Protein AF-A0A379GIV9-F1 (afdb_monomer_lite)

Foldseek 3Di:
DVVPVPDPPPCVVQCVPADPLSDPDDFQPVVDPDRNVRNVVVLVVVVVVVVDDPPDEDEDECCDSVVSVVVPPHYDYDHPDD

pLDDT: mean 81.27, std 17.17, range [41.69, 98.19]

Radius of gyration: 15.24 Å; chains: 1; bounding box: 47×27×29 Å

Structure (mmCIF, N/CA/C/O backbone):
data_AF-A0A379GIV9-F1
#
_entry.id   AF-A0A379GIV9-F1
#
loop_
_atom_site.group_PDB
_atom_site.id
_atom_site.type_symbol
_atom_site.label_atom_id
_atom_site.label_alt_id
_atom_site.label_comp_id
_atom_site.label_asym_id
_atom_site.label_entity_id
_atom_site.label_seq_id
_atom_site.pdbx_PDB_ins_code
_atom_site.Cartn_x
_atom_site.Cartn_y
_atom_site.Cartn_z
_atom_site.occupancy
_atom_site.B_iso_or_equiv
_atom_site.auth_seq_id
_atom_site.auth_comp_id
_atom_site.auth_asym_id
_atom_site.auth_atom_id
_atom_site.pdbx_PDB_model_num
ATOM 1 N N . MET A 1 1 ? 30.710 12.605 3.999 1.00 43.28 1 MET A N 1
ATOM 2 C CA . MET A 1 1 ? 29.329 12.397 4.491 1.00 43.28 1 MET A CA 1
ATOM 3 C C . MET A 1 1 ? 28.683 11.375 3.568 1.00 43.28 1 MET A C 1
ATOM 5 O O . MET A 1 1 ? 28.347 11.721 2.447 1.00 43.28 1 MET A O 1
ATOM 9 N N . VAL A 1 2 ? 28.609 10.113 3.991 1.00 48.78 2 VAL A N 1
ATOM 10 C CA . VAL A 1 2 ? 28.294 8.960 3.118 1.00 48.78 2 VAL A CA 1
ATOM 11 C C . VAL A 1 2 ? 26.840 8.970 2.604 1.00 48.78 2 VAL A C 1
ATOM 13 O O . VAL A 1 2 ? 26.538 8.332 1.610 1.00 48.78 2 VAL A O 1
ATOM 16 N N . GLY A 1 3 ? 25.942 9.756 3.210 1.00 48.28 3 GLY A N 1
ATOM 17 C CA . GLY A 1 3 ? 24.544 9.864 2.766 1.00 48.28 3 GLY A CA 1
ATOM 18 C C . GLY A 1 3 ? 24.299 10.757 1.543 1.00 48.28 3 GLY A C 1
ATOM 19 O O . GLY A 1 3 ? 23.242 10.647 0.937 1.00 48.28 3 GLY A O 1
ATOM 20 N N . LYS A 1 4 ? 25.249 11.629 1.165 1.00 45.88 4 LYS A N 1
ATOM 21 C CA . LYS A 1 4 ? 25.025 12.656 0.127 1.00 45.88 4 LYS A CA 1
ATOM 22 C C . LYS A 1 4 ? 25.320 12.194 -1.304 1.00 45.88 4 LYS A C 1
ATOM 24 O O . LYS A 1 4 ? 24.854 12.827 -2.233 1.00 45.88 4 LYS A O 1
ATOM 29 N N . GLU A 1 5 ? 26.064 11.101 -1.476 1.00 52.44 5 GLU A N 1
ATOM 30 C CA . GLU A 1 5 ? 26.339 10.514 -2.801 1.00 52.44 5 GLU A CA 1
ATOM 31 C C . GLU A 1 5 ? 25.478 9.274 -3.103 1.00 52.44 5 GLU A C 1
ATOM 33 O O . GLU A 1 5 ? 25.531 8.748 -4.209 1.00 52.44 5 GLU A O 1
ATOM 38 N N . HIS A 1 6 ? 24.662 8.808 -2.147 1.00 56.22 6 HIS A N 1
ATOM 39 C CA . HIS A 1 6 ? 23.969 7.517 -2.244 1.00 56.22 6 HIS A CA 1
ATOM 40 C C . HIS A 1 6 ? 22.452 7.579 -2.508 1.00 56.22 6 HIS A C 1
ATOM 42 O O . HIS A 1 6 ? 21.882 6.528 -2.787 1.00 56.22 6 HIS A O 1
ATOM 48 N N . TYR A 1 7 ? 21.793 8.749 -2.464 1.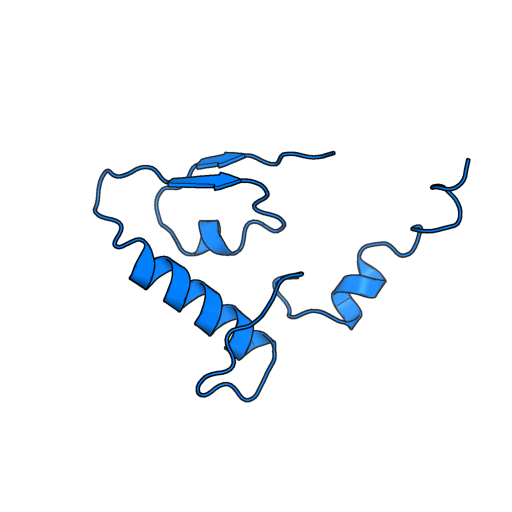00 52.91 7 TYR A N 1
ATOM 49 C CA . TYR A 1 7 ? 20.319 8.828 -2.557 1.00 52.91 7 TYR A CA 1
ATOM 50 C C . TYR A 1 7 ? 19.744 10.075 -3.262 1.00 52.91 7 TYR A C 1
ATOM 52 O O . TYR A 1 7 ? 18.618 10.463 -2.975 1.00 52.91 7 TYR A O 1
ATOM 60 N N . ASP A 1 8 ? 20.445 10.677 -4.229 1.00 55.31 8 ASP A N 1
ATOM 61 C CA . ASP A 1 8 ? 19.850 11.732 -5.086 1.00 55.31 8 ASP A CA 1
ATOM 62 C C . ASP A 1 8 ? 19.009 11.166 -6.256 1.00 55.31 8 ASP A C 1
ATOM 64 O O . ASP A 1 8 ? 18.651 11.869 -7.199 1.00 55.31 8 ASP A O 1
ATOM 68 N N . LEU A 1 9 ? 18.643 9.883 -6.197 1.00 58.25 9 LEU A N 1
ATOM 69 C CA . LEU A 1 9 ? 17.556 9.329 -7.000 1.00 58.25 9 LEU A CA 1
ATOM 70 C C . LEU A 1 9 ? 16.256 9.681 -6.277 1.00 58.25 9 LEU A C 1
ATOM 72 O O . LEU A 1 9 ? 15.815 8.951 -5.392 1.00 58.25 9 LEU A O 1
ATOM 76 N N . GLY A 1 10 ? 15.698 10.849 -6.598 1.00 68.38 10 GLY A N 1
ATOM 77 C CA . GLY A 1 10 ? 14.417 11.305 -6.061 1.00 68.38 10 GLY A CA 1
ATOM 78 C C . GLY A 1 10 ? 13.250 10.373 -6.421 1.00 68.38 10 GLY A C 1
ATOM 79 O O . GLY A 1 10 ? 13.420 9.212 -6.795 1.00 68.38 10 GLY A O 1
ATOM 80 N N . ASN A 1 11 ? 12.023 10.889 -6.358 1.00 75.81 11 ASN A N 1
ATOM 81 C CA . ASN A 1 11 ? 10.827 10.090 -6.647 1.00 75.81 11 ASN A CA 1
ATOM 82 C C . ASN A 1 11 ? 10.809 9.460 -8.049 1.00 75.81 11 ASN A C 1
ATOM 84 O O . ASN A 1 11 ? 10.073 8.499 -8.245 1.00 75.81 11 ASN A O 1
ATOM 88 N N . ASP A 1 12 ? 11.612 9.937 -8.998 1.00 84.56 12 ASP A N 1
ATOM 89 C CA . ASP A 1 12 ? 11.676 9.409 -10.365 1.00 84.56 12 ASP A CA 1
ATOM 90 C C . ASP A 1 12 ? 12.031 7.917 -10.404 1.00 84.56 12 ASP A C 1
ATOM 92 O O . ASP A 1 12 ? 11.394 7.148 -11.123 1.00 84.56 12 ASP A O 1
ATOM 96 N N . LEU A 1 13 ? 12.989 7.479 -9.577 1.00 85.44 13 LEU A N 1
ATOM 97 C CA . LEU A 1 13 ? 13.356 6.063 -9.489 1.00 85.44 13 LEU A CA 1
ATOM 98 C C . LEU A 1 13 ? 12.188 5.221 -8.970 1.00 85.44 13 LEU A C 1
ATOM 100 O O . LEU A 1 13 ? 11.878 4.164 -9.515 1.00 85.44 13 LEU A O 1
ATOM 104 N N . PHE A 1 14 ? 11.540 5.695 -7.908 1.00 87.62 14 PHE A N 1
ATOM 105 C CA . PHE A 1 14 ? 10.423 4.990 -7.292 1.00 87.62 14 PHE A CA 1
ATOM 106 C C . PHE A 1 14 ? 9.209 4.954 -8.221 1.00 87.62 14 PHE A C 1
ATOM 108 O O . PHE A 1 14 ? 8.584 3.910 -8.355 1.00 87.62 14 PHE A O 1
ATOM 115 N N . THR A 1 15 ? 8.931 6.045 -8.931 1.00 89.19 15 THR A N 1
ATOM 116 C CA . THR A 1 15 ? 7.817 6.138 -9.887 1.00 89.19 15 THR A CA 1
ATOM 117 C C . THR A 1 15 ? 8.030 5.213 -11.087 1.00 89.19 15 THR A C 1
ATOM 119 O O . THR A 1 15 ? 7.069 4.694 -11.640 1.00 89.19 15 THR A O 1
ATOM 122 N N . ALA A 1 16 ? 9.283 4.955 -11.475 1.00 90.75 16 ALA A N 1
ATOM 123 C CA . ALA A 1 16 ? 9.605 4.009 -12.542 1.00 90.75 16 ALA A CA 1
ATOM 124 C C . ALA A 1 16 ? 9.485 2.527 -12.126 1.00 90.75 16 ALA A C 1
ATOM 126 O O . ALA A 1 16 ? 9.383 1.663 -12.996 1.00 90.75 16 ALA A O 1
ATOM 127 N N . MET A 1 17 ? 9.537 2.219 -10.824 1.00 90.81 17 MET A N 1
ATOM 128 C CA . MET A 1 17 ? 9.587 0.843 -10.303 1.00 90.81 17 MET A CA 1
ATOM 129 C C . MET A 1 17 ? 8.293 0.396 -9.611 1.00 90.81 17 MET A C 1
ATOM 131 O O . MET A 1 17 ? 7.978 -0.795 -9.612 1.00 90.81 17 MET A O 1
ATOM 135 N N . LEU A 1 18 ? 7.594 1.318 -8.954 1.00 94.25 18 LEU A N 1
ATOM 136 C CA . LEU A 1 18 ? 6.450 1.019 -8.097 1.00 94.25 18 LEU A CA 1
ATOM 137 C C . LEU A 1 18 ? 5.124 1.110 -8.853 1.00 94.25 18 LEU A C 1
ATOM 139 O O . LEU A 1 18 ? 5.052 1.523 -10.007 1.00 94.25 18 LEU A O 1
ATOM 143 N N . ASP A 1 19 ? 4.060 0.697 -8.173 1.00 93.44 19 ASP A N 1
ATOM 144 C CA . ASP A 1 19 ? 2.697 0.927 -8.629 1.00 93.44 19 ASP A CA 1
ATOM 145 C C . ASP A 1 19 ? 2.332 2.430 -8.566 1.00 93.44 19 ASP A C 1
ATOM 147 O O . ASP A 1 19 ? 3.024 3.206 -7.895 1.00 93.44 19 ASP A O 1
ATOM 151 N N . PRO A 1 20 ? 1.226 2.860 -9.202 1.00 93.12 20 PRO A N 1
ATOM 152 C CA . PRO A 1 20 ? 0.808 4.266 -9.225 1.00 93.12 20 PRO A CA 1
ATOM 153 C C . PRO A 1 20 ? 0.584 4.907 -7.845 1.00 93.12 20 PRO A C 1
ATOM 155 O O . PRO A 1 20 ? 0.600 6.134 -7.735 1.00 93.12 20 PRO A O 1
ATOM 158 N N . TYR A 1 21 ? 0.387 4.107 -6.791 1.00 91.00 21 TYR A N 1
ATOM 159 C CA . TYR A 1 21 ? 0.219 4.581 -5.415 1.00 91.00 21 TYR A CA 1
ATOM 160 C C . TYR A 1 21 ? 1.528 4.573 -4.611 1.00 91.00 21 TYR A C 1
ATOM 162 O O . TYR A 1 21 ? 1.517 4.830 -3.404 1.00 91.00 21 TYR A O 1
ATOM 170 N N . MET A 1 22 ? 2.661 4.315 -5.273 1.00 93.00 22 MET A N 1
ATOM 171 C CA . MET A 1 22 ? 4.014 4.409 -4.721 1.00 93.00 22 MET A CA 1
ATOM 172 C C . MET A 1 22 ? 4.239 3.487 -3.512 1.00 93.00 22 MET A C 1
ATOM 174 O O . MET A 1 22 ? 4.999 3.809 -2.592 1.00 93.00 22 MET A O 1
ATOM 178 N N . GLN A 1 23 ? 3.587 2.323 -3.469 1.00 92.38 23 GLN A N 1
ATOM 179 C CA . GLN A 1 23 ? 3.638 1.447 -2.303 1.00 92.38 23 GLN A CA 1
ATOM 180 C C . GLN A 1 23 ? 4.958 0.677 -2.248 1.00 92.38 23 GLN A C 1
ATOM 182 O O . GLN A 1 23 ? 5.083 -0.432 -2.763 1.00 92.38 23 GLN A O 1
ATOM 187 N N . TYR A 1 24 ? 5.941 1.217 -1.526 1.00 93.38 24 TYR A N 1
ATOM 188 C CA . TYR A 1 24 ? 7.218 0.535 -1.314 1.00 93.38 24 TYR A CA 1
ATOM 189 C C . TYR A 1 24 ? 7.158 -0.470 -0.153 1.00 93.38 24 TYR A C 1
ATOM 191 O O . TYR A 1 24 ? 7.759 -0.302 0.905 1.00 93.38 24 TYR A O 1
ATOM 199 N N . SER A 1 25 ? 6.351 -1.512 -0.341 1.00 92.75 25 SER A N 1
ATOM 200 C CA . SER A 1 25 ? 6.162 -2.628 0.594 1.00 92.75 25 SER A CA 1
ATOM 201 C C . SER A 1 25 ? 5.797 -3.894 -0.186 1.00 92.75 25 SER A C 1
ATOM 203 O O . SER A 1 25 ? 5.619 -3.839 -1.404 1.00 92.75 25 SER A O 1
ATOM 205 N N . CYS A 1 26 ? 5.678 -5.040 0.492 1.00 96.12 26 CYS A N 1
ATOM 206 C CA . CYS A 1 26 ? 5.245 -6.278 -0.159 1.00 96.12 26 CYS A CA 1
A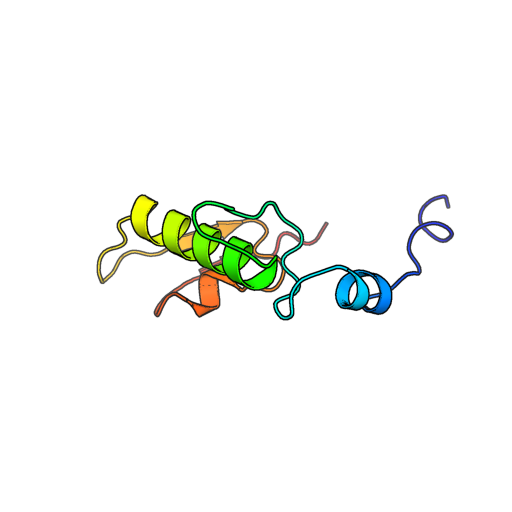TOM 207 C C . CYS A 1 26 ? 3.861 -6.127 -0.818 1.00 96.12 26 CYS A C 1
ATOM 209 O O . CYS A 1 26 ? 3.071 -5.294 -0.392 1.00 96.12 26 CYS A O 1
ATOM 211 N N . GLY A 1 27 ? 3.567 -6.954 -1.825 1.00 96.44 27 GLY A N 1
ATOM 212 C CA . GLY A 1 27 ? 2.226 -7.134 -2.396 1.00 96.44 27 GLY A CA 1
ATOM 213 C C . GLY A 1 27 ? 1.640 -8.499 -2.020 1.00 96.44 27 GLY A C 1
ATOM 214 O O . GLY A 1 27 ? 2.382 -9.425 -1.679 1.00 96.44 27 GLY A O 1
ATOM 215 N N . TYR A 1 28 ? 0.314 -8.643 -2.087 1.00 98.12 28 TYR A N 1
ATOM 216 C CA . TYR A 1 28 ? -0.380 -9.915 -1.870 1.00 98.12 28 TYR A CA 1
ATOM 217 C C . TYR A 1 28 ? -0.865 -10.487 -3.206 1.00 98.12 28 TYR A C 1
ATOM 219 O O . TYR A 1 28 ? -1.831 -10.014 -3.790 1.00 98.12 28 TYR A O 1
ATOM 227 N N . TRP A 1 29 ? -0.184 -11.529 -3.681 1.00 98.19 29 TRP A N 1
ATOM 228 C CA . TRP A 1 29 ? -0.278 -12.007 -5.066 1.00 98.19 29 TRP A CA 1
ATOM 229 C C . TRP A 1 29 ? -1.386 -13.022 -5.347 1.00 98.19 29 TRP A C 1
ATOM 231 O O . TRP A 1 29 ? -1.475 -13.548 -6.455 1.00 98.19 29 TRP A O 1
ATOM 241 N N . LYS A 1 30 ? -2.223 -13.342 -4.356 1.00 97.88 30 LYS A N 1
ATOM 242 C CA . LYS A 1 30 ? -3.332 -14.265 -4.590 1.00 97.88 30 LYS A CA 1
ATOM 243 C C . LYS A 1 30 ? -4.277 -13.641 -5.620 1.00 97.88 30 LYS A C 1
ATOM 245 O O . LYS A 1 30 ? -4.791 -12.553 -5.378 1.00 97.88 30 LYS A O 1
ATOM 250 N N . ASP A 1 31 ? -4.473 -14.346 -6.731 1.00 97.69 31 ASP A N 1
ATOM 251 C CA . ASP A 1 31 ? -5.333 -13.945 -7.849 1.00 97.69 31 ASP A CA 1
ATOM 252 C C . ASP A 1 31 ? -4.959 -12.574 -8.458 1.00 97.69 31 ASP A C 1
ATOM 254 O O . ASP A 1 31 ? -5.820 -11.870 -8.976 1.00 97.69 31 ASP A O 1
ATOM 258 N N . ALA A 1 32 ? -3.679 -12.183 -8.386 1.00 97.94 32 ALA A N 1
ATOM 259 C CA . ALA A 1 32 ? -3.162 -10.945 -8.970 1.00 97.94 32 ALA A CA 1
ATOM 260 C C . ALA A 1 32 ? -2.221 -11.234 -10.147 1.00 97.94 32 ALA A C 1
ATOM 262 O O . ALA A 1 32 ? -1.354 -12.105 -10.063 1.00 97.94 32 ALA A O 1
ATOM 263 N N . ASP A 1 33 ? -2.357 -10.458 -11.217 1.00 97.94 33 ASP A N 1
ATOM 264 C CA . ASP A 1 33 ? -1.540 -10.522 -12.435 1.00 97.94 33 ASP A CA 1
ATOM 265 C C . ASP A 1 33 ? -0.642 -9.285 -12.628 1.00 97.94 33 ASP A C 1
ATOM 267 O O . ASP A 1 33 ? 0.171 -9.230 -13.551 1.00 97.94 33 ASP A O 1
ATOM 271 N N . SER A 1 34 ? -0.754 -8.302 -11.734 1.00 98.06 34 SER A N 1
ATOM 272 C CA . SER A 1 34 ? -0.004 -7.050 -11.764 1.00 98.06 34 SER A CA 1
ATOM 273 C C . SER A 1 34 ? 0.360 -6.583 -10.354 1.00 98.06 34 SER A C 1
ATOM 275 O O . SER A 1 34 ? -0.293 -6.938 -9.368 1.00 98.06 34 SER A O 1
ATOM 277 N N . LEU A 1 35 ? 1.417 -5.767 -10.256 1.00 97.31 35 LEU A N 1
ATOM 278 C CA . LEU A 1 35 ? 1.860 -5.191 -8.984 1.00 97.31 35 LEU A CA 1
ATOM 279 C C . LEU A 1 35 ? 0.758 -4.336 -8.350 1.00 97.31 35 LEU A C 1
ATOM 281 O O . LEU A 1 35 ? 0.506 -4.467 -7.158 1.00 97.31 35 LEU A O 1
ATOM 285 N N . GLU A 1 36 ? 0.080 -3.508 -9.145 1.00 96.50 36 GLU A N 1
ATOM 286 C CA . GLU A 1 36 ? -1.022 -2.664 -8.682 1.00 96.50 36 GLU A CA 1
ATOM 287 C C . GLU A 1 36 ? -2.137 -3.502 -8.038 1.00 96.50 36 GLU A C 1
ATOM 289 O O . GLU A 1 36 ? -2.521 -3.246 -6.895 1.00 96.50 36 GLU A O 1
ATOM 294 N N . VAL A 1 37 ? -2.589 -4.566 -8.712 1.00 97.12 37 VAL A N 1
ATOM 295 C CA . VAL A 1 37 ? -3.616 -5.471 -8.170 1.00 97.12 37 VA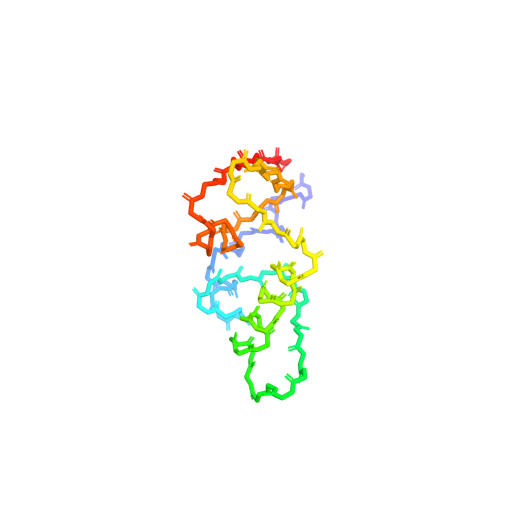L A CA 1
ATOM 296 C C . VAL A 1 37 ? -3.116 -6.172 -6.904 1.00 97.12 37 VAL A C 1
ATOM 298 O O . VAL A 1 37 ? -3.833 -6.230 -5.905 1.00 97.12 37 VAL A O 1
ATOM 301 N N . ALA A 1 38 ? -1.863 -6.637 -6.879 1.00 98.19 38 ALA A N 1
ATOM 302 C CA . ALA A 1 38 ? -1.287 -7.266 -5.689 1.00 98.19 38 ALA A CA 1
ATOM 303 C C . ALA A 1 38 ? -1.208 -6.299 -4.489 1.00 98.19 38 ALA A C 1
ATOM 305 O O . ALA A 1 38 ? -1.401 -6.705 -3.335 1.00 98.19 38 ALA A O 1
ATOM 306 N N . GLN A 1 39 ? -0.937 -5.016 -4.733 1.00 97.31 39 GLN A N 1
ATOM 307 C CA . GLN A 1 39 ? -0.909 -3.990 -3.695 1.00 97.31 39 GLN A CA 1
ATOM 308 C C . GLN A 1 39 ? -2.317 -3.663 -3.171 1.00 97.31 39 GLN A C 1
ATOM 310 O O . GLN A 1 39 ? -2.507 -3.577 -1.952 1.00 97.31 39 GLN A O 1
ATOM 315 N N . GLN A 1 40 ? -3.319 -3.588 -4.053 1.00 95.00 40 GLN A N 1
ATOM 316 C CA . GLN A 1 40 ? -4.730 -3.434 -3.673 1.00 95.00 40 GLN A CA 1
ATOM 317 C C . GLN A 1 40 ? -5.239 -4.639 -2.865 1.00 95.00 40 GLN A C 1
ATOM 319 O O . GLN A 1 40 ? -5.861 -4.471 -1.816 1.00 95.00 40 GLN A O 1
ATOM 324 N N . HIS A 1 41 ? -4.912 -5.865 -3.281 1.00 96.44 41 HIS A N 1
ATOM 325 C CA . HIS A 1 41 ? -5.293 -7.081 -2.558 1.00 96.44 41 HIS A CA 1
ATOM 326 C C . HIS A 1 41 ? -4.683 -7.143 -1.152 1.00 96.44 41 HIS A C 1
ATOM 328 O O . HIS A 1 41 ? -5.339 -7.576 -0.202 1.00 96.44 41 HIS A O 1
ATOM 334 N N . LYS A 1 42 ? -3.433 -6.693 -0.986 1.00 97.00 42 LYS A N 1
ATOM 335 C CA . LYS A 1 42 ? -2.800 -6.579 0.339 1.00 97.00 42 LYS A CA 1
ATOM 336 C C . LYS A 1 42 ? -3.573 -5.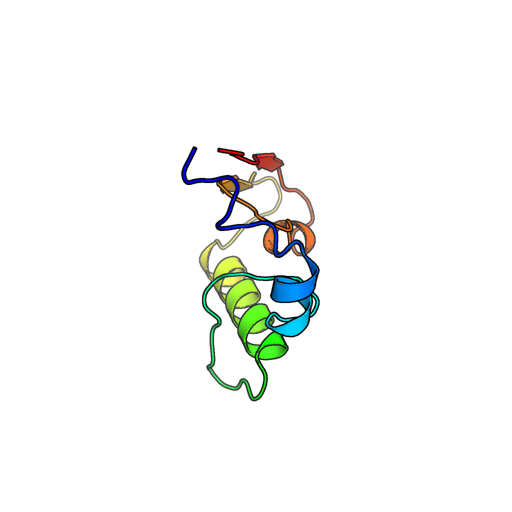612 1.228 1.00 97.00 42 LYS A C 1
ATOM 338 O O . LYS A 1 42 ? -3.822 -5.906 2.394 1.00 97.00 42 LYS A O 1
ATOM 343 N N . LEU A 1 43 ? -3.909 -4.454 0.680 1.00 94.38 43 LEU A N 1
ATOM 344 C CA . LEU A 1 43 ? -4.629 -3.398 1.368 1.00 94.38 43 LEU A CA 1
ATOM 345 C C . LEU A 1 43 ? -6.021 -3.876 1.827 1.00 94.38 43 LEU A C 1
ATOM 347 O O . LEU A 1 43 ? -6.350 -3.749 3.008 1.00 94.38 43 LEU A O 1
ATOM 351 N N . ASP A 1 44 ? -6.781 -4.535 0.951 1.00 93.00 44 ASP A N 1
ATOM 352 C CA . ASP A 1 44 ? -8.048 -5.191 1.305 1.00 93.00 44 ASP A CA 1
ATOM 353 C C . ASP A 1 44 ? -7.866 -6.253 2.405 1.00 93.00 44 ASP A C 1
ATOM 355 O O . ASP A 1 44 ? -8.621 -6.296 3.381 1.00 93.00 44 ASP A O 1
ATOM 359 N N . LEU A 1 45 ? -6.829 -7.090 2.297 1.00 95.12 45 LEU A N 1
ATOM 360 C CA . LEU A 1 45 ? -6.539 -8.118 3.296 1.00 95.12 45 LEU A CA 1
ATOM 361 C C . LEU A 1 45 ? -6.260 -7.516 4.681 1.00 95.12 45 LEU A C 1
ATOM 363 O O . LEU A 1 45 ? -6.720 -8.068 5.684 1.00 95.12 45 LEU A O 1
ATOM 367 N N . ILE A 1 46 ? -5.525 -6.402 4.746 1.00 93.88 46 ILE A N 1
ATOM 368 C CA . ILE A 1 46 ? -5.285 -5.661 5.992 1.00 93.88 46 ILE A CA 1
ATOM 369 C C . ILE A 1 46 ? -6.621 -5.182 6.565 1.00 93.88 46 ILE A C 1
ATOM 371 O O . ILE A 1 46 ? -6.921 -5.485 7.719 1.00 93.88 46 ILE A O 1
ATOM 375 N N . CYS A 1 47 ? -7.460 -4.520 5.764 1.00 90.38 47 CYS A N 1
ATOM 376 C CA . CYS A 1 47 ? -8.772 -4.037 6.205 1.00 90.38 47 CYS A CA 1
ATOM 377 C C . CYS A 1 47 ? -9.665 -5.163 6.742 1.00 90.38 47 CYS A C 1
ATOM 379 O O . CYS A 1 47 ? -10.254 -5.020 7.815 1.00 90.38 47 CYS A O 1
ATOM 381 N N . ARG A 1 48 ? -9.716 -6.310 6.050 1.00 90.50 48 ARG A N 1
ATOM 382 C CA . ARG A 1 48 ? -10.462 -7.490 6.514 1.00 90.50 48 ARG A CA 1
ATOM 383 C C . ARG A 1 48 ? -9.940 -8.025 7.842 1.00 90.50 48 ARG A C 1
ATOM 385 O O . ARG A 1 48 ? -10.738 -8.412 8.683 1.00 90.50 48 ARG A O 1
ATOM 392 N N . LYS A 1 49 ? -8.620 -8.041 8.041 1.00 94.94 49 LYS A N 1
ATOM 393 C CA . LYS A 1 49 ? -7.995 -8.519 9.286 1.00 94.94 49 LYS A CA 1
ATOM 394 C C . LYS A 1 49 ? -8.165 -7.563 10.462 1.00 94.94 49 LYS A C 1
ATOM 396 O O . LYS A 1 49 ? -8.153 -8.020 11.599 1.00 94.94 49 LYS A O 1
ATOM 401 N N . LEU A 1 50 ? -8.275 -6.261 10.203 1.00 92.56 50 LEU A N 1
ATOM 402 C CA . LEU A 1 50 ? -8.471 -5.256 11.248 1.00 92.56 50 LEU A CA 1
ATOM 403 C C . LEU A 1 50 ? -9.898 -5.265 11.814 1.00 92.56 50 LEU A C 1
ATOM 405 O O . LEU A 1 50 ? -10.091 -4.790 12.929 1.00 92.56 50 LEU A O 1
ATOM 409 N N . GLU A 1 51 ? -10.880 -5.776 11.058 1.00 91.44 51 GLU A N 1
ATOM 410 C CA . GLU A 1 51 ? -12.292 -5.886 11.468 1.00 91.44 51 GLU A CA 1
ATOM 411 C C . GLU A 1 51 ? -12.850 -4.592 12.097 1.00 91.44 51 GLU A C 1
ATOM 413 O O . GLU A 1 51 ? -13.578 -4.608 13.096 1.00 91.44 51 GLU A O 1
ATOM 418 N N . LEU A 1 52 ? -12.484 -3.445 11.511 1.00 87.06 52 LEU A N 1
ATOM 419 C CA . LEU A 1 52 ? -12.826 -2.129 12.045 1.00 87.06 52 LEU A CA 1
ATOM 420 C C . LEU A 1 52 ? -14.342 -1.924 12.098 1.00 87.06 52 LEU A C 1
ATOM 422 O O . LEU A 1 52 ? -15.075 -2.236 11.158 1.00 87.06 52 LEU A O 1
ATOM 426 N N . LYS A 1 53 ? -14.808 -1.326 13.195 1.00 86.12 53 LYS A N 1
ATOM 427 C CA . LYS A 1 53 ? -16.218 -0.991 13.423 1.00 86.12 53 LYS A CA 1
ATOM 428 C C . LYS A 1 53 ? -16.405 0.525 13.478 1.00 86.12 53 LYS A C 1
ATOM 430 O O . LYS A 1 53 ? -15.479 1.240 13.873 1.00 86.12 53 LYS A O 1
ATOM 435 N N . PRO A 1 54 ? -17.598 1.043 13.129 1.00 86.06 54 PRO A N 1
ATOM 436 C CA . PRO A 1 54 ? -17.892 2.465 13.265 1.00 86.06 54 PRO A CA 1
ATOM 437 C C . PRO A 1 54 ? -17.558 2.987 14.669 1.00 86.06 54 PRO A C 1
ATOM 439 O O . PRO A 1 54 ? -17.957 2.395 15.669 1.00 86.06 54 PRO A O 1
ATOM 442 N N . GLY A 1 55 ? -16.823 4.099 14.732 1.00 85.12 55 GLY A N 1
ATOM 443 C CA . GLY A 1 55 ? -16.400 4.731 15.987 1.00 85.12 55 GLY A CA 1
ATOM 444 C C . GLY A 1 55 ? -15.026 4.297 16.507 1.00 85.12 55 GLY A C 1
ATOM 445 O O . GLY A 1 55 ? -14.517 4.935 17.423 1.00 85.12 55 GLY A O 1
ATOM 446 N N . MET A 1 56 ? -14.401 3.271 15.920 1.00 85.94 56 MET A N 1
ATOM 447 C CA . MET A 1 56 ? -13.009 2.923 16.220 1.00 85.94 56 MET A CA 1
ATOM 448 C C . MET A 1 56 ? -12.031 3.926 15.597 1.00 85.94 56 MET A C 1
ATOM 450 O O . MET A 1 56 ? -12.301 4.505 14.544 1.00 85.94 56 MET A O 1
ATOM 454 N N . THR A 1 57 ? -10.880 4.100 16.243 1.00 86.62 57 THR A N 1
ATOM 455 C CA . THR A 1 57 ? -9.740 4.858 15.721 1.00 86.62 57 THR A CA 1
ATOM 456 C C . THR A 1 57 ? -8.641 3.897 15.273 1.00 86.62 57 THR A C 1
ATOM 458 O O . THR A 1 57 ? -8.427 2.853 15.885 1.00 86.62 57 THR A O 1
ATOM 461 N N . LEU A 1 58 ? -7.941 4.252 14.195 1.00 85.25 58 LEU A N 1
ATOM 462 C CA . LEU A 1 58 ? -6.784 3.518 13.688 1.00 85.25 58 LEU A CA 1
ATOM 463 C C . LEU A 1 58 ? -5.563 4.441 13.701 1.00 85.25 58 LEU A C 1
ATOM 465 O O . LEU A 1 58 ? -5.652 5.584 13.246 1.00 85.25 58 LEU A O 1
ATOM 469 N N . LEU A 1 59 ? -4.449 3.915 14.208 1.00 88.50 59 LEU A N 1
ATOM 470 C CA . LEU A 1 59 ? -3.118 4.505 14.116 1.00 88.50 59 LEU A CA 1
ATOM 471 C C . LEU A 1 59 ? -2.295 3.684 13.119 1.00 88.50 59 LEU A C 1
ATOM 473 O O . LEU A 1 59 ? -2.093 2.490 13.333 1.00 88.50 59 LEU A O 1
ATOM 4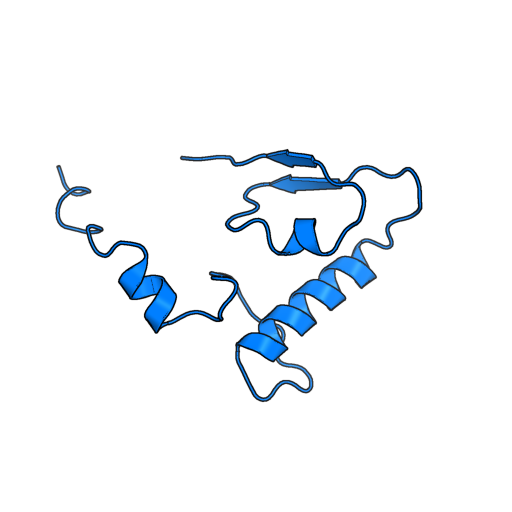77 N N . ASP A 1 60 ? -1.804 4.333 12.067 1.00 86.81 60 ASP A N 1
ATOM 478 C CA . ASP A 1 60 ? -0.875 3.744 11.099 1.00 86.81 60 ASP A CA 1
ATOM 479 C C . ASP A 1 60 ? 0.512 4.373 11.268 1.00 86.81 60 ASP A C 1
ATOM 481 O O . ASP A 1 60 ? 0.689 5.583 11.091 1.00 86.81 60 ASP A O 1
ATOM 485 N N . ILE A 1 61 ? 1.476 3.551 11.689 1.00 88.81 61 ILE A N 1
ATOM 486 C CA . ILE A 1 61 ? 2.838 3.967 12.031 1.00 88.81 61 ILE A CA 1
ATOM 487 C C . ILE A 1 61 ? 3.727 3.747 10.811 1.00 88.81 61 ILE A C 1
ATOM 489 O O . ILE A 1 61 ? 3.932 2.612 10.389 1.00 88.81 61 ILE A O 1
ATOM 493 N N . GLY A 1 62 ? 4.300 4.832 10.284 1.00 85.44 62 GLY A N 1
ATOM 494 C CA . GLY A 1 62 ? 5.081 4.755 9.048 1.00 85.44 62 GLY A CA 1
ATOM 495 C C . GLY A 1 62 ? 4.179 4.613 7.823 1.00 85.44 62 GLY A C 1
ATOM 496 O O . GLY A 1 62 ? 4.461 3.822 6.929 1.00 85.44 62 GLY A O 1
ATOM 497 N N . CYS A 1 63 ? 3.106 5.408 7.771 1.00 83.69 63 CYS A N 1
ATOM 498 C CA . CYS A 1 63 ? 2.054 5.319 6.756 1.00 83.69 63 CYS A CA 1
ATOM 499 C C . CYS A 1 63 ? 2.514 5.594 5.307 1.00 83.69 63 CYS A C 1
ATOM 501 O O . CYS A 1 63 ? 1.705 5.504 4.384 1.00 83.69 63 CYS A O 1
ATOM 503 N N . GLY A 1 64 ? 3.787 5.947 5.085 1.00 85.62 64 GLY A N 1
ATOM 504 C CA . GLY A 1 64 ? 4.363 6.199 3.763 1.00 85.62 64 GLY A CA 1
ATOM 505 C C . GLY A 1 64 ? 3.536 7.209 2.965 1.00 85.62 64 GLY A C 1
ATOM 506 O O . GLY A 1 64 ? 3.217 8.286 3.463 1.00 85.62 64 GLY A O 1
ATOM 507 N N . TRP A 1 65 ? 3.129 6.822 1.753 1.00 85.00 65 TRP A N 1
ATOM 508 C CA . TRP A 1 65 ? 2.249 7.603 0.871 1.00 85.00 65 TRP A CA 1
ATOM 509 C C . TRP A 1 65 ? 0.755 7.545 1.243 1.00 85.00 65 TRP A C 1
ATOM 511 O O . TRP A 1 65 ? -0.101 7.899 0.439 1.00 85.00 65 TRP A O 1
ATOM 521 N N . VAL A 1 66 ? 0.421 7.124 2.469 1.00 82.38 66 VAL A N 1
ATOM 522 C CA . VAL A 1 66 ? -0.916 7.249 3.089 1.00 82.38 66 VAL A CA 1
ATOM 523 C C . VAL A 1 66 ? -1.993 6.350 2.447 1.00 82.38 66 VAL A C 1
ATOM 525 O O . VAL A 1 66 ? -3.170 6.426 2.789 1.00 82.38 66 VAL A O 1
ATOM 528 N N . VAL A 1 67 ? -1.607 5.423 1.565 1.00 81.06 67 VAL A N 1
ATOM 529 C CA . VAL A 1 67 ? -2.543 4.631 0.740 1.00 81.06 67 VAL A CA 1
ATOM 530 C C . VAL A 1 67 ? -3.542 3.814 1.571 1.00 81.06 67 VAL A C 1
ATOM 532 O O . VAL A 1 67 ? -4.723 3.771 1.240 1.00 81.06 67 VAL A O 1
ATOM 535 N N . LEU A 1 68 ? -3.111 3.220 2.693 1.00 81.56 68 LEU A N 1
ATOM 536 C CA . LEU A 1 68 ? -4.011 2.475 3.587 1.00 81.56 68 LEU A CA 1
ATOM 537 C C . LEU A 1 68 ? -5.079 3.380 4.219 1.00 81.56 68 LEU A C 1
ATOM 539 O O . LEU A 1 68 ? -6.234 2.980 4.352 1.00 81.56 68 LEU A O 1
ATOM 543 N N . LEU A 1 69 ? -4.710 4.605 4.588 1.00 79.12 69 LEU A N 1
ATOM 544 C CA . LEU A 1 69 ? -5.612 5.530 5.268 1.00 79.12 69 LEU A CA 1
ATOM 545 C C . LEU A 1 69 ? -6.650 6.132 4.318 1.00 79.12 69 LEU A C 1
ATOM 547 O O . LEU A 1 69 ? -7.756 6.409 4.772 1.00 79.12 69 LEU A O 1
ATOM 551 N N . LEU A 1 70 ? -6.335 6.274 3.024 1.00 81.19 70 LEU A N 1
ATOM 552 C CA . LEU A 1 70 ? -7.283 6.737 1.998 1.00 81.19 70 LEU A CA 1
ATOM 553 C C . LEU A 1 70 ? -8.444 5.762 1.762 1.00 81.19 70 LEU A C 1
ATOM 555 O O . LEU A 1 70 ? -9.514 6.174 1.320 1.00 81.19 70 LEU A O 1
ATOM 559 N N . MET A 1 71 ? -8.260 4.480 2.075 1.00 78.12 71 MET A N 1
ATOM 560 C CA . MET A 1 71 ? -9.320 3.476 1.966 1.00 78.12 71 MET A CA 1
ATOM 561 C C . MET A 1 71 ? -10.293 3.471 3.155 1.00 78.12 71 MET A C 1
ATOM 563 O O . MET A 1 71 ? -11.281 2.736 3.130 1.00 78.12 71 MET A O 1
ATOM 567 N N . LEU A 1 72 ? -10.022 4.241 4.215 1.00 77.06 72 LEU A N 1
ATOM 568 C CA . LEU A 1 72 ? -10.783 4.207 5.461 1.00 77.06 72 LEU A CA 1
ATOM 569 C C . LEU A 1 72 ? -11.422 5.579 5.751 1.00 77.06 72 LEU A C 1
ATOM 571 O O . LEU A 1 72 ? -10.757 6.604 5.652 1.00 77.06 72 LEU A O 1
ATOM 575 N N . PRO A 1 73 ? -12.708 5.637 6.148 1.00 58.75 73 PRO A N 1
ATOM 576 C CA . PRO A 1 73 ? -13.442 6.902 6.247 1.00 58.75 73 PRO A CA 1
ATOM 577 C C . PRO A 1 73 ? -13.074 7.790 7.455 1.00 58.75 73 PRO A C 1
ATOM 579 O O . PRO A 1 73 ? -13.476 8.954 7.472 1.00 58.75 73 PRO A O 1
ATOM 582 N N . LYS A 1 74 ? -12.362 7.280 8.477 1.00 57.59 74 LYS A N 1
ATOM 583 C CA . LYS A 1 74 ? -11.911 8.040 9.668 1.00 57.59 74 LYS A CA 1
ATOM 584 C C . LYS A 1 74 ? -10.613 7.459 10.236 1.00 57.59 74 LYS A C 1
ATOM 586 O O . LYS A 1 74 ? -10.636 6.427 10.902 1.00 57.59 74 LYS A O 1
ATOM 591 N N . THR A 1 75 ? -9.500 8.144 10.013 1.00 58.22 75 THR A N 1
ATOM 592 C CA . THR A 1 75 ? -8.159 7.605 10.274 1.00 58.22 75 THR A CA 1
ATOM 593 C C . THR A 1 75 ? -7.209 8.711 10.730 1.00 58.22 75 THR A C 1
ATOM 595 O O . THR A 1 75 ? -7.279 9.831 10.228 1.00 58.22 75 THR A O 1
ATOM 598 N N . MET A 1 76 ? -6.335 8.416 11.699 1.00 55.78 76 MET A N 1
ATOM 599 C CA . MET A 1 76 ? -5.266 9.324 12.132 1.00 55.78 76 MET A CA 1
ATOM 600 C C . MET A 1 76 ? -3.921 8.794 11.625 1.00 55.78 76 MET A C 1
ATOM 602 O O . MET A 1 76 ? -3.565 7.646 11.879 1.00 55.78 76 MET A O 1
ATOM 606 N N . ALA A 1 77 ? -3.179 9.636 10.906 1.00 58.12 77 ALA A N 1
ATOM 607 C CA . ALA A 1 77 ? -1.850 9.318 10.391 1.00 58.12 77 ALA A CA 1
ATOM 608 C C . ALA A 1 77 ?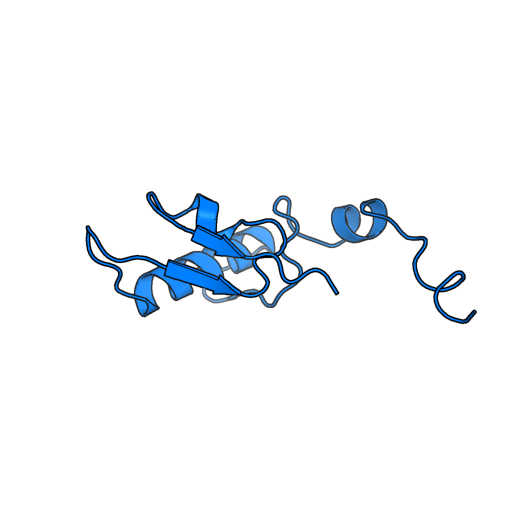 -0.766 9.841 11.337 1.00 58.12 77 ALA A C 1
ATOM 610 O O . ALA A 1 77 ? -0.861 10.981 11.799 1.00 58.12 77 ALA A O 1
ATOM 611 N N . PHE A 1 78 ? 0.293 9.061 11.563 1.00 55.12 78 PHE A N 1
ATOM 612 C CA . PHE A 1 78 ? 1.526 9.586 12.145 1.00 55.12 78 PHE A CA 1
ATOM 613 C C . PHE A 1 78 ? 2.721 9.194 11.271 1.00 55.12 78 PHE A C 1
ATOM 615 O O . PHE A 1 78 ? 3.114 8.028 11.183 1.00 55.12 78 PHE A O 1
ATOM 622 N N . LEU A 1 79 ? 3.301 10.193 10.607 1.00 54.12 79 LEU A N 1
ATOM 623 C CA . LEU A 1 79 ? 4.551 10.050 9.871 1.00 54.12 79 LEU A CA 1
ATOM 624 C C . LEU A 1 79 ? 5.703 10.120 10.874 1.00 54.12 79 LEU A C 1
ATOM 626 O O . LEU A 1 79 ? 6.056 11.196 11.348 1.00 54.12 79 LEU A O 1
ATOM 630 N N . LEU A 1 80 ? 6.306 8.975 11.187 1.00 47.78 80 LEU A N 1
ATOM 631 C CA . LEU A 1 80 ? 7.652 8.967 11.753 1.00 47.78 80 LEU A CA 1
ATOM 632 C C . LEU A 1 80 ? 8.623 9.201 10.591 1.00 47.78 80 LEU A C 1
ATOM 634 O O . LEU A 1 80 ? 9.054 8.254 9.940 1.00 47.78 80 LEU A O 1
ATOM 638 N N . GLN A 1 81 ? 8.894 10.468 10.275 1.00 41.69 81 GLN A N 1
ATOM 639 C CA . GLN A 1 81 ? 10.035 10.823 9.432 1.00 41.69 81 GLN A CA 1
ATOM 640 C C . GLN A 1 81 ? 11.302 10.680 10.283 1.00 41.69 81 GLN A C 1
ATOM 642 O O . GLN A 1 81 ? 11.434 11.352 11.308 1.00 41.69 81 GLN A O 1
ATOM 647 N N . GLY A 1 82 ? 12.181 9.763 9.884 1.00 44.12 82 GLY A N 1
ATOM 648 C CA . GLY A 1 82 ? 13.571 9.683 10.331 1.00 44.12 82 GLY A CA 1
ATOM 649 C C . GLY A 1 82 ? 14.497 10.166 9.230 1.00 44.12 82 GLY A C 1
ATOM 650 O O . GLY A 1 82 ? 14.116 9.992 8.050 1.00 44.12 82 GLY A O 1
#

Sequence (82 aa):
MVGKEHYDLGNDLFTAMLDPYMQYSCGYWKDADSLEVAQQHKLDLICRKLELKPGMTLLDIGCGWVVLLLMLPKTMAFLLQG

Organism: Proteus mirabilis (NCBI:txid584)

InterPro domains:
  IPR029063 S-adenosyl-L-methionine-dependent methyltransferase superfamily [G3DSA:3.40.50.150] (2-77)
  IPR029063 S-adenosyl-L-methionine-dependent methyltransferase superfamily [SSF53335] (4-66)
  IPR050723 Cyclopropane Fatty Acid Synthase/Methyltransferase [PTHR43667] (4-70)

Secondary structure (DSSP, 8-state):
-TTSSS----HHHHHHHS-TT---S----TT-SSHHHHHHHHHHHHHHHHT--TT---EEET-TT-HHHHTSSS-EEE----